Protein AF-A0A268R3I9-F1 (afdb_monomer_lite)

Secondary structure (DSSP, 8-state):
--------------TTTHHHHHHHHHHHH-GGG--PPP-EEE--HHHHHHHHHHHHHHTT----HHHHHHHHHHHTT-EEEE-

Radius of gyration: 21.64 Å; chains: 1; bounding box: 56×26×48 Å

InterPro domains:
  IPR004805 Error-prone DNA polymerase/DNA polymerase III subunit alpha DnaE/PolC [PTHR32294] (1-83)
  IPR011708 Bacterial DNA polymerase III, alpha subunit, NTPase domain [PF07733] (2-49)

Sequence (83 aa):
FKGDKVPDIDLNFSGEYQPTAHNYTKVLFGEDNVYRAGTIGTVAEKTAYGYVKGYANDHNLIYRGAEVDRLVQGCTGVKRTTG

pLDDT: mean 96.18, std 4.04, range [67.62, 98.38]

Organism: Shouchella clausii (NCBI:txid79880)

Structure (mmCIF, N/CA/C/O backbone):
data_AF-A0A268R3I9-F1
#
_entry.id   AF-A0A268R3I9-F1
#
loop_
_atom_site.group_PDB
_atom_site.id
_atom_site.type_symbol
_atom_site.label_atom_id
_atom_site.label_alt_id
_atom_site.label_comp_id
_atom_site.label_asym_id
_atom_site.label_entity_id
_atom_site.label_seq_id
_atom_site.pdbx_PDB_ins_code
_atom_site.Cartn_x
_atom_site.Cartn_y
_atom_site.Cartn_z
_atom_site.occupancy
_atom_site.B_iso_or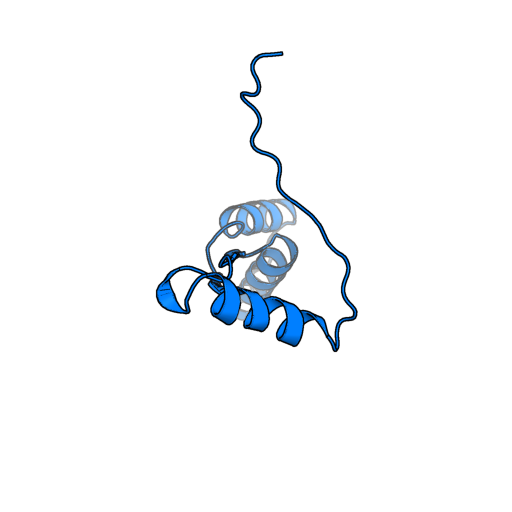_equiv
_atom_site.auth_seq_id
_atom_site.auth_comp_id
_atom_site.auth_asym_id
_atom_site.auth_atom_id
_atom_site.pdbx_PDB_model_num
ATOM 1 N N . PHE A 1 1 ? -34.685 15.811 -2.571 1.00 67.62 1 PHE A N 1
ATOM 2 C CA . PHE A 1 1 ? -33.683 15.150 -1.713 1.00 67.62 1 PHE A CA 1
ATOM 3 C C . PHE A 1 1 ? -34.323 13.903 -1.123 1.00 67.62 1 PHE A C 1
ATOM 5 O O . PHE A 1 1 ? -35.221 14.048 -0.310 1.00 67.62 1 PHE A O 1
ATOM 12 N N . LYS A 1 2 ? -33.972 12.706 -1.610 1.00 84.50 2 LYS A N 1
ATOM 13 C CA . LYS A 1 2 ? -34.605 11.437 -1.195 1.00 84.50 2 LYS A CA 1
ATOM 14 C C . LYS A 1 2 ? -33.831 10.682 -0.106 1.00 84.50 2 LYS A C 1
ATOM 16 O O . LYS A 1 2 ? -34.298 9.657 0.361 1.00 84.50 2 LYS A O 1
ATOM 21 N N . GLY A 1 3 ? -32.679 11.205 0.320 1.00 81.81 3 GLY A N 1
ATOM 22 C CA . GLY A 1 3 ? -31.840 10.533 1.315 1.00 81.81 3 GLY A CA 1
ATOM 23 C C . GLY A 1 3 ? -31.063 9.334 0.765 1.00 81.81 3 GLY A C 1
ATOM 24 O O . GLY A 1 3 ? -30.550 8.554 1.548 1.00 81.81 3 GLY A O 1
ATOM 25 N N . ASP A 1 4 ? -30.923 9.206 -0.559 1.00 93.00 4 ASP A N 1
ATOM 26 C CA . ASP A 1 4 ? -30.253 8.061 -1.205 1.00 93.00 4 ASP A CA 1
ATOM 27 C C . ASP A 1 4 ? -28.730 7.992 -0.946 1.00 93.00 4 ASP A C 1
ATOM 29 O O . ASP A 1 4 ? -28.067 7.039 -1.349 1.00 93.00 4 ASP A O 1
ATOM 33 N N . LYS A 1 5 ? -28.147 9.010 -0.299 1.00 91.69 5 LYS A N 1
ATOM 34 C CA . LYS A 1 5 ? -26.733 9.025 0.091 1.00 91.69 5 LYS A CA 1
ATOM 35 C C . LYS A 1 5 ? -26.592 8.421 1.486 1.00 91.69 5 LYS A C 1
ATOM 37 O O . LYS A 1 5 ? -27.231 8.906 2.414 1.00 91.69 5 LYS A O 1
ATOM 42 N N . VAL A 1 6 ? -25.685 7.462 1.639 1.00 92.62 6 VAL A N 1
ATOM 43 C CA . VAL A 1 6 ? -25.255 6.927 2.939 1.00 92.62 6 VAL A CA 1
ATOM 44 C C . VAL A 1 6 ? -23.943 7.622 3.334 1.00 92.62 6 VAL A C 1
ATOM 46 O O . VAL A 1 6 ? -22.935 7.393 2.667 1.00 92.62 6 VAL A O 1
ATOM 49 N N . PRO A 1 7 ? -23.943 8.552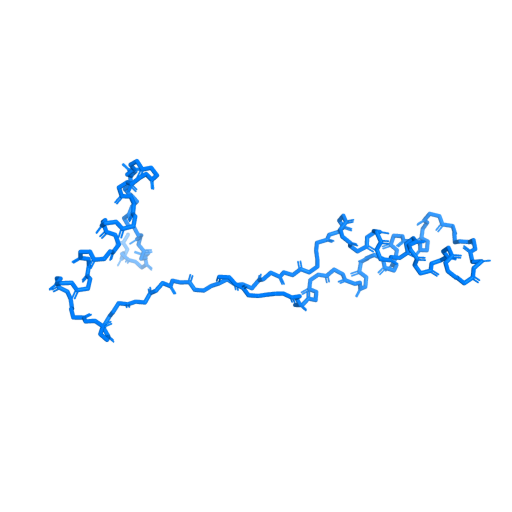 4.306 1.00 92.50 7 PRO A N 1
ATOM 50 C CA . PRO A 1 7 ? -22.725 9.180 4.812 1.00 92.50 7 PRO A CA 1
ATOM 51 C C . PRO A 1 7 ? -22.135 8.403 5.997 1.00 92.50 7 PRO A C 1
ATOM 53 O O . PRO A 1 7 ? -22.875 7.808 6.779 1.00 92.50 7 PRO A O 1
ATOM 56 N N . ASP A 1 8 ? -20.821 8.508 6.169 1.00 93.44 8 ASP A N 1
ATOM 57 C CA . ASP A 1 8 ? -20.102 8.005 7.342 1.00 93.44 8 ASP A CA 1
ATOM 58 C C . ASP A 1 8 ? -19.827 9.137 8.354 1.00 93.44 8 ASP A C 1
ATOM 60 O O . ASP A 1 8 ? -19.990 10.322 8.043 1.00 93.44 8 ASP A O 1
ATOM 64 N N . ILE A 1 9 ? -19.439 8.775 9.585 1.00 94.69 9 ILE A N 1
ATOM 65 C CA . ILE A 1 9 ? -19.082 9.716 10.660 1.00 94.69 9 ILE A CA 1
ATOM 66 C C . ILE A 1 9 ? -17.571 9.661 10.893 1.00 94.69 9 ILE A C 1
ATOM 68 O O . ILE A 1 9 ? -17.048 8.638 11.331 1.00 94.69 9 ILE A O 1
ATOM 72 N N . ASP A 1 10 ? -16.895 10.789 10.682 1.00 96.19 10 ASP A N 1
ATOM 73 C CA . ASP A 1 10 ? -15.455 10.929 10.898 1.00 96.19 10 ASP A CA 1
ATOM 74 C C . ASP A 1 10 ? -15.150 11.600 12.246 1.00 96.19 10 ASP A C 1
ATOM 76 O O . ASP A 1 10 ? -15.650 12.685 12.551 1.00 96.19 10 ASP A O 1
ATOM 80 N N . LEU A 1 11 ? -14.290 10.970 13.052 1.00 96.12 11 LEU A N 1
ATOM 81 C CA . LEU A 1 11 ? -13.809 11.495 14.333 1.00 96.12 11 LEU A CA 1
ATOM 82 C C . LEU A 1 11 ? -12.279 11.460 14.378 1.00 96.12 11 LEU A C 1
ATOM 84 O O . LEU A 1 11 ? -11.660 10.460 14.017 1.00 96.12 11 LEU A O 1
ATOM 88 N N . ASN A 1 12 ? -11.667 12.531 14.885 1.00 97.00 12 ASN A N 1
ATOM 89 C CA . ASN A 1 12 ? -10.217 12.627 15.041 1.00 97.00 12 ASN A CA 1
ATOM 90 C C . ASN A 1 12 ? -9.810 12.299 16.482 1.00 97.00 12 ASN A C 1
ATOM 92 O O . ASN A 1 12 ? -10.008 13.107 17.389 1.00 97.00 12 ASN A O 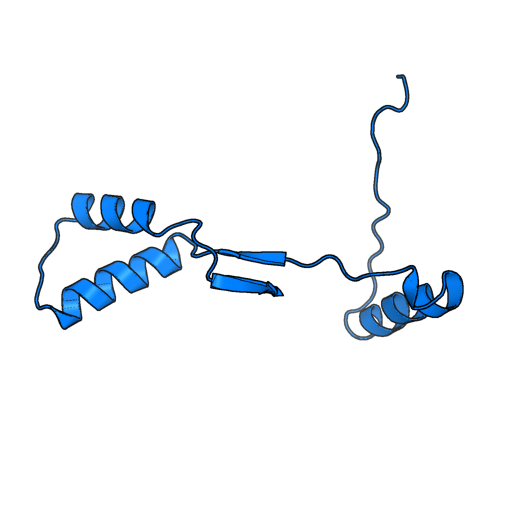1
ATOM 96 N N . PHE A 1 13 ? -9.209 11.128 16.684 1.00 96.62 13 PHE A N 1
ATOM 97 C CA . PHE A 1 13 ? -8.571 10.741 17.944 1.00 96.62 13 PHE A CA 1
ATOM 98 C C . PHE A 1 13 ? -7.054 10.941 17.860 1.00 96.62 13 PHE A C 1
ATOM 100 O O . PHE A 1 13 ? -6.483 10.940 16.769 1.00 96.62 13 PHE A O 1
ATOM 107 N N . SER A 1 14 ? -6.377 11.080 19.006 1.00 97.56 14 SER A N 1
ATOM 108 C CA . SER A 1 14 ? -4.911 11.006 19.021 1.00 97.56 14 SER A CA 1
ATOM 109 C C . SER A 1 14 ? -4.449 9.613 18.578 1.00 97.56 14 SER A C 1
ATOM 111 O O . SER A 1 14 ? -5.142 8.622 18.815 1.00 97.56 14 SER A O 1
ATOM 113 N N . GLY A 1 15 ? -3.264 9.517 17.966 1.00 96.69 15 GLY A N 1
ATOM 114 C CA . GLY A 1 15 ? -2.725 8.229 17.507 1.00 96.69 15 GLY A CA 1
ATOM 115 C C . GLY A 1 15 ? -2.566 7.206 18.638 1.00 96.69 15 GLY A C 1
ATOM 116 O O . GLY A 1 15 ? -2.813 6.022 18.435 1.00 96.69 15 GLY A O 1
ATOM 117 N N . GLU A 1 16 ? -2.238 7.670 19.848 1.00 97.38 16 GLU A N 1
ATOM 118 C CA . GLU A 1 16 ? -2.155 6.828 21.050 1.00 97.38 16 GLU A CA 1
ATOM 119 C C . GLU A 1 16 ? -3.526 6.302 21.500 1.00 97.38 16 GLU A C 1
ATOM 121 O O . GLU A 1 16 ? -3.629 5.183 21.996 1.00 97.38 16 GLU A O 1
ATOM 126 N N . TYR A 1 17 ? -4.593 7.087 21.314 1.00 97.56 17 TYR A N 1
ATOM 127 C CA . TYR A 1 17 ? -5.937 6.738 21.777 1.00 97.56 17 TYR A CA 1
ATOM 128 C C . TYR A 1 17 ? -6.781 6.010 20.723 1.00 97.56 17 TYR A C 1
ATOM 130 O O . TYR A 1 17 ? -7.727 5.302 21.067 1.00 97.56 17 TYR A O 1
ATOM 138 N N . GLN A 1 18 ? -6.449 6.145 19.438 1.00 97.19 18 GLN A N 1
ATOM 139 C CA . GLN A 1 18 ? -7.197 5.545 18.333 1.00 97.19 18 GLN A CA 1
ATOM 140 C C . GLN A 1 18 ? -7.429 4.023 18.494 1.00 97.19 18 GLN A C 1
ATOM 142 O O . GLN A 1 18 ? -8.563 3.584 18.286 1.00 97.19 18 GLN A O 1
ATOM 147 N N . PRO A 1 19 ? -6.449 3.199 18.930 1.00 96.56 19 PRO A N 1
ATOM 148 C CA . PRO A 1 19 ? -6.687 1.777 19.188 1.00 96.56 19 PRO A CA 1
ATOM 149 C C . PRO A 1 19 ? -7.699 1.529 20.316 1.00 96.56 19 PRO A C 1
ATOM 151 O O . PRO A 1 19 ? -8.519 0.617 20.219 1.00 96.56 19 PRO A O 1
ATOM 154 N N . THR A 1 20 ? -7.678 2.357 21.365 1.00 97.31 20 THR A N 1
ATOM 155 C CA . THR A 1 20 ? -8.630 2.288 22.484 1.00 97.31 20 THR A CA 1
ATOM 156 C C . THR A 1 20 ? -10.047 2.593 22.008 1.00 97.31 20 THR A C 1
ATOM 158 O O . THR A 1 20 ? -10.966 1.829 22.304 1.00 97.31 20 THR A O 1
ATOM 161 N N . ALA A 1 21 ? -10.219 3.655 21.214 1.00 97.31 21 ALA A N 1
ATOM 162 C CA . ALA A 1 21 ? -11.509 4.013 20.629 1.00 97.31 21 ALA A CA 1
ATOM 163 C C . ALA A 1 21 ? -12.056 2.895 19.721 1.00 97.31 21 ALA A C 1
ATOM 165 O O . ALA A 1 21 ? -13.224 2.529 19.841 1.00 97.31 21 ALA A O 1
ATOM 166 N N . HIS A 1 22 ? -11.211 2.293 18.873 1.00 96.62 22 HIS A N 1
ATOM 167 C CA . HIS A 1 22 ? -11.606 1.150 18.043 1.00 96.62 22 HIS A CA 1
ATOM 168 C C . HIS A 1 22 ? -12.022 -0.067 18.876 1.00 96.62 22 HIS A C 1
ATOM 170 O O . HIS A 1 22 ? -13.022 -0.700 18.564 1.00 96.62 22 HIS A O 1
ATOM 176 N N . ASN A 1 23 ? -11.295 -0.402 19.944 1.00 96.25 23 ASN A N 1
ATOM 177 C CA . ASN A 1 23 ? -11.653 -1.544 20.790 1.00 96.25 23 ASN A CA 1
ATOM 178 C C . ASN A 1 23 ? -12.959 -1.316 21.554 1.00 96.25 23 ASN A C 1
ATOM 180 O O . ASN A 1 23 ? -13.699 -2.265 21.805 1.00 96.25 23 ASN A O 1
ATOM 184 N N . TYR A 1 24 ? -13.271 -0.067 21.899 1.00 97.62 24 TYR A N 1
ATOM 185 C CA . TYR A 1 24 ? -14.509 0.239 22.602 1.00 97.62 24 TYR A CA 1
ATOM 186 C C . TYR A 1 24 ? -15.757 -0.042 21.750 1.00 97.62 24 TYR A C 1
ATOM 188 O O . TYR A 1 24 ? -16.791 -0.420 22.298 1.00 97.62 24 TYR A O 1
ATOM 196 N N . THR A 1 25 ? -15.671 0.015 20.414 1.00 97.44 25 THR A N 1
ATOM 197 C CA . THR A 1 25 ? -16.806 -0.365 19.552 1.00 97.44 25 THR A CA 1
ATOM 198 C C . THR A 1 25 ? -17.175 -1.844 19.698 1.00 97.44 25 THR A C 1
ATOM 200 O O . THR A 1 25 ? -18.359 -2.170 19.654 1.00 97.44 25 THR A O 1
ATOM 203 N N . LYS A 1 26 ? -16.207 -2.729 19.980 1.00 97.19 26 LYS A N 1
ATOM 204 C CA . LYS A 1 26 ? -16.472 -4.146 20.289 1.00 97.19 26 LYS A CA 1
ATOM 205 C C . LYS A 1 26 ? -17.285 -4.316 21.569 1.00 97.19 26 LYS A C 1
ATOM 207 O O . LYS A 1 26 ? -18.126 -5.202 21.640 1.00 97.19 26 LYS A O 1
ATOM 212 N N . VAL A 1 27 ? -17.057 -3.462 22.569 1.00 97.38 27 VAL A N 1
ATOM 213 C CA . VAL A 1 27 ? -17.844 -3.462 23.814 1.00 97.38 27 VAL A CA 1
ATOM 214 C C . VAL A 1 27 ? -19.276 -3.000 23.542 1.00 97.38 27 VAL A C 1
ATOM 216 O O . VAL A 1 27 ? -20.214 -3.568 24.089 1.00 97.38 27 VAL A O 1
ATOM 219 N N . LEU A 1 28 ? -19.448 -1.990 22.682 1.00 97.62 28 LEU A N 1
ATOM 220 C CA . LEU A 1 28 ? -20.759 -1.422 22.358 1.00 97.62 28 LEU A CA 1
ATOM 221 C C . LEU A 1 28 ? -21.619 -2.339 21.477 1.00 97.62 28 LEU A C 1
ATOM 223 O O . LEU A 1 28 ? -22.829 -2.408 21.676 1.00 97.62 28 LEU A O 1
ATOM 227 N N . PHE A 1 29 ? -21.009 -3.021 20.506 1.00 96.81 29 PHE A N 1
ATOM 228 C CA . PHE A 1 29 ? -21.734 -3.752 19.461 1.00 96.81 29 PHE A CA 1
ATOM 229 C C . PHE A 1 29 ? -21.529 -5.274 19.499 1.00 96.81 29 PHE A C 1
ATOM 231 O O . PHE A 1 29 ? -22.234 -6.000 18.800 1.00 96.81 29 PHE A O 1
ATOM 238 N N . GLY A 1 30 ? -20.618 -5.779 20.331 1.00 96.75 30 GLY A N 1
ATOM 239 C CA . GLY A 1 30 ? -20.213 -7.184 20.359 1.00 96.75 30 GLY A CA 1
ATOM 240 C C . GLY A 1 30 ? -19.038 -7.462 19.420 1.00 96.75 30 GLY A C 1
ATOM 241 O O . GLY A 1 30 ? -18.908 -6.854 18.357 1.00 96.75 30 GLY A O 1
ATOM 242 N N . GLU A 1 31 ? -18.166 -8.387 19.821 1.00 95.62 31 GLU A N 1
ATOM 243 C CA . GLU A 1 31 ? -16.895 -8.639 19.132 1.00 95.62 31 GLU A CA 1
ATOM 244 C C . GLU A 1 31 ? -17.065 -9.155 17.694 1.00 95.62 31 GLU A C 1
ATOM 246 O O . GLU A 1 31 ? -16.300 -8.761 16.818 1.00 95.62 31 GLU A O 1
ATOM 251 N N . ASP A 1 32 ? -18.110 -9.941 17.432 1.00 96.69 32 ASP A N 1
ATOM 252 C CA . ASP A 1 32 ? -18.392 -10.519 16.110 1.00 96.69 32 ASP A CA 1
ATOM 253 C C . ASP A 1 32 ? -19.211 -9.597 15.187 1.00 96.69 32 ASP A C 1
ATOM 255 O O . ASP A 1 32 ? -19.571 -9.986 14.081 1.00 96.69 32 ASP A O 1
ATOM 259 N N . ASN A 1 33 ? -19.531 -8.375 15.621 1.00 96.00 33 ASN A N 1
ATOM 260 C CA . ASN A 1 33 ? -20.371 -7.446 14.852 1.00 96.00 33 ASN A CA 1
ATOM 261 C C . ASN A 1 33 ? -19.604 -6.223 14.339 1.00 96.00 33 ASN A C 1
ATOM 263 O O . ASN A 1 33 ? -20.177 -5.386 13.640 1.00 96.00 33 ASN A O 1
ATOM 267 N N . VAL A 1 34 ? -18.319 -6.095 14.680 1.00 96.44 34 VAL A N 1
ATOM 268 C CA . VAL A 1 34 ? -17.470 -4.986 14.238 1.00 96.44 34 VAL A CA 1
ATOM 269 C C . VAL A 1 34 ? -16.175 -5.508 13.636 1.00 96.44 34 VAL A C 1
ATOM 271 O O . VAL A 1 34 ? -15.444 -6.292 14.236 1.00 96.44 34 VAL A O 1
ATOM 274 N N . TYR A 1 35 ? -15.862 -5.023 12.439 1.00 95.38 35 TYR A N 1
ATOM 275 C CA . TYR A 1 35 ? -14.678 -5.433 11.696 1.00 95.38 35 TYR A CA 1
ATOM 276 C C . TYR A 1 35 ? -13.911 -4.211 11.219 1.00 95.38 35 TYR A C 1
ATOM 278 O O . TYR A 1 35 ? -14.490 -3.206 10.805 1.00 95.38 35 TYR A O 1
ATOM 286 N N . ARG A 1 36 ? -12.581 -4.308 11.243 1.00 95.12 36 ARG A N 1
ATOM 287 C CA . ARG A 1 36 ? -11.731 -3.317 10.589 1.00 95.12 36 ARG A CA 1
ATOM 288 C C . ARG A 1 36 ? -11.848 -3.503 9.080 1.00 95.12 36 ARG A C 1
ATOM 290 O O . ARG A 1 36 ? -11.649 -4.610 8.584 1.00 95.12 36 ARG A O 1
ATOM 297 N N . ALA A 1 37 ? -12.134 -2.422 8.361 1.00 95.44 37 ALA A N 1
ATOM 298 C CA . ALA A 1 37 ? -12.108 -2.441 6.906 1.00 95.44 37 ALA A CA 1
ATOM 299 C C . ALA A 1 37 ? -10.703 -2.827 6.417 1.00 95.44 37 ALA A C 1
ATOM 301 O O . ALA A 1 37 ? -9.716 -2.188 6.785 1.00 95.44 37 ALA A O 1
ATOM 302 N N . GLY A 1 38 ? -10.628 -3.892 5.620 1.00 96.06 38 GLY A N 1
ATOM 303 C CA . GLY A 1 38 ? -9.385 -4.340 5.004 1.00 96.06 38 GLY A CA 1
ATOM 304 C C . GLY A 1 38 ? -9.045 -3.533 3.754 1.00 96.06 38 GLY A C 1
ATOM 305 O O . GLY A 1 38 ? -9.914 -2.958 3.099 1.00 96.06 38 GLY A O 1
ATOM 306 N N . THR A 1 39 ? -7.769 -3.540 3.394 1.00 96.81 39 THR A N 1
ATOM 307 C CA . THR A 1 39 ? -7.237 -2.882 2.201 1.00 96.81 39 THR A CA 1
ATOM 308 C C . THR A 1 39 ? -6.493 -3.871 1.310 1.00 96.81 39 THR A C 1
ATOM 310 O O . THR A 1 39 ? -5.960 -4.890 1.759 1.00 96.81 39 THR A O 1
ATOM 313 N N . ILE A 1 40 ? -6.446 -3.567 0.013 1.00 97.56 40 ILE A N 1
ATOM 314 C CA . ILE A 1 40 ? -5.645 -4.301 -0.966 1.00 97.56 40 ILE A CA 1
ATOM 315 C C . ILE A 1 40 ? -4.532 -3.371 -1.435 1.00 97.56 40 ILE A C 1
ATOM 317 O O . ILE A 1 40 ? -4.788 -2.357 -2.079 1.00 97.56 40 ILE A O 1
ATOM 321 N N . GLY A 1 41 ? -3.290 -3.731 -1.122 1.00 97.44 41 GLY A N 1
ATOM 322 C CA . GLY A 1 41 ? -2.111 -3.047 -1.633 1.00 97.44 41 GLY A CA 1
ATOM 323 C C . GLY A 1 41 ? -1.791 -3.548 -3.035 1.00 97.44 41 GLY A C 1
ATOM 324 O O . GLY A 1 41 ? -1.492 -4.730 -3.223 1.00 97.44 41 GLY A O 1
ATOM 325 N N . THR A 1 42 ? -1.839 -2.662 -4.023 1.00 98.19 42 THR A N 1
ATOM 326 C CA . THR A 1 42 ? -1.474 -2.967 -5.410 1.00 98.19 42 THR A CA 1
ATOM 327 C C . THR A 1 42 ? -0.057 -2.496 -5.729 1.00 98.19 42 THR A C 1
ATOM 329 O O . THR A 1 42 ? 0.518 -1.651 -5.041 1.00 98.19 42 THR A O 1
ATOM 332 N N . VAL A 1 43 ? 0.522 -3.022 -6.806 1.00 97.88 43 VAL A N 1
ATOM 333 C CA . VAL A 1 43 ? 1.736 -2.459 -7.396 1.00 97.88 43 VA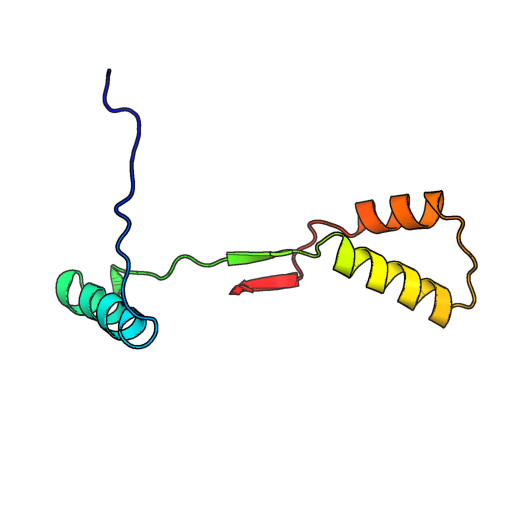L A CA 1
ATOM 334 C C . VAL A 1 43 ? 1.393 -1.080 -7.959 1.00 97.88 43 VAL A C 1
ATOM 336 O O . VAL A 1 43 ? 0.617 -0.964 -8.904 1.00 97.88 43 VAL A O 1
ATOM 339 N N . ALA A 1 44 ? 1.947 -0.034 -7.353 1.00 97.06 44 ALA A N 1
ATOM 340 C CA . ALA A 1 44 ? 1.854 1.331 -7.859 1.00 97.06 44 ALA A CA 1
ATOM 341 C C . ALA A 1 44 ? 2.942 1.598 -8.908 1.00 97.06 44 ALA A C 1
ATOM 343 O O . ALA A 1 44 ? 3.978 0.930 -8.921 1.00 97.06 44 ALA A O 1
ATOM 344 N N . GLU A 1 45 ? 2.749 2.629 -9.726 1.00 96.88 45 GLU A N 1
ATOM 345 C CA . GLU A 1 45 ? 3.628 2.986 -10.846 1.00 96.88 45 GLU A CA 1
ATOM 346 C C . GLU A 1 45 ? 5.113 3.082 -10.450 1.00 96.88 45 GLU A C 1
ATOM 348 O O . GLU A 1 45 ? 5.971 2.458 -11.070 1.00 96.88 45 GLU A O 1
ATOM 353 N N . LYS A 1 46 ? 5.428 3.765 -9.339 1.00 97.06 46 LYS A N 1
ATOM 354 C CA . LYS A 1 46 ? 6.811 3.880 -8.834 1.00 97.06 46 LYS A CA 1
ATOM 355 C C . LYS A 1 46 ? 7.433 2.521 -8.496 1.00 97.06 46 LYS A C 1
ATOM 357 O O . LYS A 1 46 ? 8.624 2.309 -8.710 1.00 97.06 46 LYS A O 1
ATOM 362 N N . THR A 1 47 ? 6.638 1.601 -7.950 1.00 97.81 47 THR A N 1
ATOM 363 C CA . THR A 1 47 ? 7.090 0.234 -7.658 1.00 97.81 47 THR A CA 1
ATOM 364 C C . THR A 1 47 ? 7.268 -0.567 -8.947 1.00 97.81 47 THR A C 1
ATOM 366 O O . THR A 1 47 ? 8.297 -1.218 -9.108 1.00 97.81 47 THR A O 1
ATOM 369 N N . ALA A 1 48 ? 6.318 -0.473 -9.882 1.00 98.12 48 ALA A N 1
ATOM 370 C CA . ALA A 1 48 ? 6.411 -1.114 -11.190 1.00 98.12 48 ALA A CA 1
ATOM 371 C C . ALA A 1 48 ? 7.655 -0.651 -11.969 1.00 98.12 48 ALA A C 1
ATOM 373 O O . ALA A 1 48 ? 8.360 -1.483 -12.533 1.00 98.12 48 ALA A O 1
ATOM 374 N N . TYR A 1 49 ? 7.998 0.641 -11.923 1.00 97.88 49 TYR A N 1
ATOM 375 C CA . TYR A 1 49 ? 9.226 1.165 -12.531 1.00 97.88 49 TYR A CA 1
ATOM 376 C C . TYR A 1 49 ? 10.484 0.510 -11.952 1.00 97.88 49 TYR A C 1
ATOM 378 O O . TYR A 1 49 ? 11.374 0.094 -12.696 1.00 97.88 49 TYR A O 1
ATOM 386 N N . GLY A 1 50 ? 10.530 0.359 -10.624 1.00 97.94 50 GLY A N 1
ATOM 387 C CA . GLY A 1 50 ? 11.597 -0.368 -9.941 1.00 97.94 50 GLY A CA 1
ATOM 388 C C . GLY A 1 50 ? 11.715 -1.820 -10.412 1.00 97.94 50 GLY A C 1
ATOM 389 O O . GLY A 1 50 ? 12.822 -2.275 -10.687 1.00 97.94 50 GLY A O 1
ATOM 390 N N . TYR A 1 51 ? 10.591 -2.527 -10.575 1.00 98.00 51 TYR A N 1
ATOM 391 C CA . TYR A 1 51 ? 10.578 -3.904 -11.084 1.00 98.00 51 TYR A CA 1
ATOM 392 C C . TYR A 1 51 ? 11.091 -4.005 -12.519 1.00 98.00 51 TYR A C 1
ATOM 394 O O . TYR A 1 51 ? 11.965 -4.824 -12.797 1.00 98.00 51 TYR A O 1
ATOM 402 N N . VAL A 1 52 ? 10.599 -3.152 -13.421 1.00 98.19 52 VAL A N 1
ATOM 403 C CA . VAL A 1 52 ? 10.993 -3.170 -14.837 1.00 98.19 52 VAL A CA 1
ATOM 404 C C . VAL A 1 52 ? 12.482 -2.862 -15.000 1.00 98.19 52 VAL A C 1
ATOM 406 O O . VAL A 1 52 ? 13.174 -3.547 -15.754 1.00 98.19 52 VAL A O 1
ATOM 409 N N . LYS A 1 53 ? 13.007 -1.862 -14.279 1.00 97.56 53 LYS A N 1
ATOM 410 C CA . LYS A 1 53 ? 14.437 -1.519 -14.329 1.00 97.56 53 LYS A CA 1
ATOM 411 C C . LYS A 1 53 ? 15.324 -2.560 -13.656 1.00 97.56 53 LYS A C 1
ATOM 413 O O . LYS A 1 53 ? 16.389 -2.844 -14.195 1.00 97.56 53 LYS A O 1
ATOM 418 N N . GLY A 1 54 ? 14.885 -3.132 -12.534 1.00 98.25 54 GLY A N 1
ATOM 419 C CA . GLY A 1 54 ? 15.581 -4.242 -11.883 1.00 98.25 54 GLY A CA 1
ATOM 420 C C . GLY A 1 54 ? 15.724 -5.429 -12.832 1.00 98.25 54 GLY A C 1
ATOM 421 O O . GLY A 1 54 ? 16.838 -5.844 -13.127 1.00 98.25 54 GLY A O 1
ATOM 422 N N . TYR A 1 55 ? 14.612 -5.865 -13.432 1.00 98.31 55 TYR A N 1
ATOM 423 C CA . TYR A 1 55 ? 14.612 -6.953 -14.411 1.00 98.31 55 TYR A CA 1
ATOM 424 C C . TYR A 1 55 ? 15.531 -6.672 -15.607 1.00 98.31 55 TYR A C 1
ATOM 426 O O . TYR A 1 55 ? 16.289 -7.546 -16.024 1.00 98.31 55 TYR A O 1
ATOM 434 N N . ALA A 1 56 ? 15.479 -5.455 -16.161 1.00 97.94 56 ALA A N 1
ATOM 435 C CA . ALA A 1 56 ? 16.327 -5.070 -17.284 1.00 97.94 56 ALA A CA 1
ATOM 436 C C . ALA A 1 56 ? 17.823 -5.144 -16.931 1.00 97.94 56 ALA A C 1
ATOM 438 O O . ALA A 1 56 ? 18.609 -5.630 -17.738 1.00 97.94 56 ALA A O 1
ATOM 439 N N . ASN A 1 57 ? 18.202 -4.714 -15.723 1.00 97.88 57 ASN A N 1
ATOM 440 C CA . ASN A 1 57 ? 19.580 -4.787 -15.241 1.00 97.88 57 ASN A CA 1
ATOM 441 C C . ASN A 1 57 ? 20.054 -6.241 -15.095 1.00 97.88 57 ASN A C 1
ATOM 443 O O . ASN A 1 57 ? 21.080 -6.609 -15.659 1.00 97.88 57 ASN A O 1
ATOM 447 N N . ASP A 1 58 ? 19.258 -7.084 -14.431 1.00 98.38 58 ASP A N 1
ATOM 448 C CA . ASP A 1 58 ? 19.592 -8.496 -14.188 1.00 98.38 58 ASP A CA 1
ATOM 449 C C . ASP A 1 58 ? 19.792 -9.291 -15.491 1.00 98.38 58 ASP A C 1
ATOM 451 O O . ASP A 1 58 ? 20.547 -10.261 -15.533 1.00 98.38 58 ASP A O 1
ATOM 455 N N . HIS A 1 59 ? 19.141 -8.856 -16.575 1.00 97.94 59 HIS A N 1
ATOM 456 C CA . HIS A 1 59 ? 19.195 -9.500 -17.888 1.00 97.94 59 HIS A CA 1
ATOM 457 C C . HIS A 1 59 ? 20.071 -8.753 -18.909 1.00 97.94 59 HIS A C 1
ATOM 459 O O . HIS A 1 59 ? 20.082 -9.130 -20.080 1.00 97.94 59 HIS A O 1
ATOM 465 N N . ASN A 1 60 ? 20.809 -7.710 -18.502 1.00 97.56 60 ASN A N 1
ATOM 466 C CA . ASN A 1 60 ? 21.611 -6.854 -19.391 1.00 97.56 60 ASN A CA 1
ATOM 467 C C . ASN A 1 60 ? 20.818 -6.289 -20.592 1.00 97.56 60 ASN A C 1
ATOM 469 O O . ASN A 1 60 ? 21.332 -6.168 -21.706 1.00 97.56 60 ASN A O 1
ATOM 473 N N . LEU A 1 61 ? 19.546 -5.948 -20.375 1.00 97.44 61 LEU A N 1
ATOM 474 C CA . LEU A 1 61 ? 18.647 -5.404 -21.390 1.00 97.44 61 LEU A CA 1
ATOM 475 C C . LEU A 1 61 ? 18.623 -3.876 -21.327 1.00 97.44 61 LEU A C 1
ATOM 477 O O . LEU A 1 61 ? 18.464 -3.273 -20.265 1.00 97.44 61 LEU A O 1
ATOM 481 N N . ILE A 1 62 ? 18.708 -3.234 -22.492 1.00 96.31 62 ILE A N 1
ATOM 482 C CA . ILE A 1 62 ? 18.602 -1.778 -22.620 1.00 96.31 62 ILE A CA 1
ATOM 483 C C . ILE A 1 62 ? 17.279 -1.444 -23.307 1.00 96.31 62 ILE A C 1
ATOM 485 O O . ILE A 1 62 ? 17.162 -1.471 -24.532 1.00 96.31 62 ILE A O 1
ATOM 489 N N . TYR A 1 63 ? 16.271 -1.109 -22.504 1.00 96.00 63 TYR A N 1
ATOM 490 C CA . TYR A 1 63 ? 14.980 -0.646 -23.004 1.00 96.00 63 TYR A CA 1
ATOM 491 C C . TYR A 1 63 ? 14.968 0.864 -23.248 1.00 96.00 63 TYR A C 1
ATOM 493 O O . TYR A 1 63 ? 15.503 1.650 -22.461 1.00 96.00 63 TYR A O 1
ATOM 501 N N . ARG A 1 64 ? 14.278 1.276 -24.316 1.00 97.56 64 ARG A N 1
ATOM 502 C CA . ARG A 1 64 ? 13.919 2.683 -24.545 1.00 97.56 64 ARG A CA 1
ATOM 503 C C . ARG A 1 64 ? 12.896 3.130 -23.498 1.00 97.56 64 ARG A C 1
ATOM 505 O O . ARG A 1 64 ? 12.129 2.304 -23.014 1.00 97.56 64 ARG A O 1
ATOM 512 N N . GLY A 1 65 ? 12.837 4.433 -23.212 1.00 97.12 65 GLY A N 1
ATOM 513 C CA . GLY A 1 65 ? 11.879 4.999 -22.248 1.00 97.12 65 GLY A CA 1
ATOM 514 C C . GLY A 1 65 ? 10.439 4.546 -22.503 1.00 97.12 65 GLY A C 1
ATOM 515 O O . GLY A 1 65 ? 9.825 3.968 -21.619 1.00 97.12 65 GLY A O 1
ATOM 516 N N . ALA A 1 66 ? 9.974 4.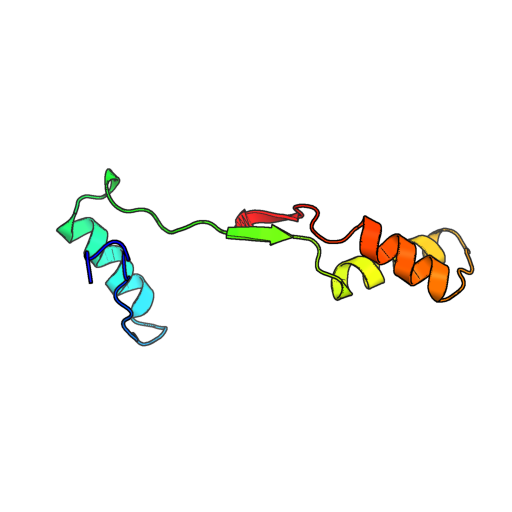643 -23.752 1.00 97.81 66 ALA A N 1
ATOM 517 C CA . ALA A 1 66 ? 8.625 4.216 -24.131 1.00 97.81 66 ALA A CA 1
ATOM 518 C C . ALA A 1 66 ? 8.323 2.732 -23.836 1.00 97.81 66 ALA A C 1
ATOM 520 O O . ALA A 1 66 ? 7.194 2.390 -23.495 1.00 97.81 66 ALA A O 1
ATOM 521 N N . GLU A 1 67 ? 9.318 1.844 -23.951 1.00 97.88 67 GLU A N 1
ATOM 522 C CA . GLU A 1 67 ? 9.131 0.423 -23.633 1.00 97.88 67 GLU A CA 1
ATOM 523 C C . GLU A 1 67 ? 9.097 0.191 -22.121 1.00 97.88 67 GLU A C 1
ATOM 525 O O . GLU A 1 67 ? 8.303 -0.612 -21.638 1.00 97.88 67 GLU A O 1
ATOM 530 N N . VAL A 1 68 ? 9.904 0.937 -21.360 1.00 97.88 68 VAL A N 1
ATOM 531 C CA . VAL A 1 68 ? 9.819 0.929 -19.896 1.00 97.88 68 VAL A CA 1
ATOM 532 C C . VAL A 1 68 ? 8.422 1.359 -19.457 1.00 97.88 68 VAL A C 1
ATOM 534 O O . VAL A 1 68 ? 7.802 0.649 -18.673 1.00 97.88 68 VAL A O 1
ATOM 537 N N . ASP A 1 69 ? 7.900 2.456 -20.004 1.00 98.00 69 ASP A N 1
ATOM 538 C CA . ASP A 1 69 ? 6.585 2.986 -19.633 1.00 98.00 69 ASP A CA 1
ATOM 539 C C . ASP A 1 69 ? 5.461 1.986 -19.956 1.00 98.00 69 ASP A C 1
ATOM 541 O O . ASP A 1 69 ? 4.592 1.729 -19.119 1.00 98.00 69 ASP A O 1
ATOM 545 N N . ARG A 1 70 ? 5.523 1.331 -21.127 1.00 98.31 70 ARG A N 1
ATOM 546 C CA . ARG A 1 70 ? 4.582 0.266 -21.513 1.00 98.31 70 ARG A CA 1
ATOM 547 C C . ARG A 1 70 ? 4.605 -0.909 -20.531 1.00 98.31 70 ARG A C 1
ATOM 549 O O . ARG A 1 70 ? 3.549 -1.398 -20.129 1.00 98.31 70 ARG A O 1
ATOM 556 N N . LEU A 1 71 ? 5.794 -1.374 -20.144 1.00 98.00 71 LEU A N 1
ATOM 557 C CA . LEU A 1 71 ? 5.950 -2.482 -19.196 1.00 98.00 71 LEU A CA 1
ATOM 558 C C . LEU A 1 71 ? 5.465 -2.094 -17.791 1.00 98.00 71 LEU A C 1
ATOM 560 O O . LEU A 1 71 ? 4.785 -2.881 -17.136 1.00 98.00 71 LEU A O 1
ATOM 564 N N . VAL A 1 72 ? 5.747 -0.865 -17.352 1.00 98.19 72 VAL A N 1
ATOM 565 C CA . VAL A 1 72 ? 5.296 -0.327 -16.059 1.00 98.19 72 VAL A CA 1
ATOM 566 C C . VAL A 1 72 ? 3.774 -0.301 -15.967 1.00 98.19 72 VAL A C 1
ATOM 568 O O . VAL A 1 72 ? 3.210 -0.738 -14.958 1.00 98.19 72 VAL A O 1
ATOM 571 N N . GLN A 1 73 ? 3.099 0.146 -17.027 1.00 97.81 73 GLN A N 1
ATOM 572 C CA . GLN A 1 73 ? 1.638 0.118 -17.102 1.00 97.81 73 GLN A CA 1
ATOM 573 C C . GLN A 1 73 ? 1.091 -1.311 -17.002 1.00 97.81 73 GLN A C 1
ATOM 575 O O . GLN A 1 73 ? 0.128 -1.538 -16.275 1.00 97.81 73 GLN A O 1
ATOM 580 N N . GLY A 1 74 ? 1.742 -2.284 -17.649 1.00 97.00 74 GLY A N 1
ATOM 581 C CA . GLY A 1 74 ? 1.351 -3.697 -17.579 1.00 97.00 74 GLY A CA 1
ATOM 582 C C . GLY A 1 74 ? 1.507 -4.339 -16.193 1.00 97.00 74 GLY A C 1
ATOM 583 O O . GLY A 1 74 ? 0.825 -5.315 -15.894 1.00 97.00 74 GLY A O 1
ATOM 584 N N . CYS A 1 75 ? 2.376 -3.799 -15.334 1.00 97.00 75 CYS A N 1
ATOM 585 C CA . CYS A 1 75 ? 2.575 -4.295 -13.969 1.00 97.00 75 CYS A CA 1
ATOM 586 C C . CYS A 1 75 ? 1.709 -3.582 -12.915 1.00 97.00 75 CYS A C 1
ATOM 588 O O . CYS A 1 75 ? 1.573 -4.080 -11.796 1.00 97.00 75 CYS A O 1
ATOM 590 N N . THR A 1 76 ? 1.168 -2.404 -13.228 1.00 97.88 76 THR A N 1
ATOM 591 C CA . THR A 1 76 ? 0.456 -1.562 -12.256 1.00 97.88 76 THR A CA 1
ATOM 592 C C . THR A 1 76 ? -0.932 -2.128 -11.944 1.00 97.88 76 THR A C 1
ATOM 594 O O . THR A 1 76 ? -1.596 -2.703 -12.799 1.00 97.88 76 THR A O 1
ATOM 597 N N . GLY A 1 77 ? -1.382 -1.987 -10.694 1.00 96.12 77 GLY A N 1
ATOM 598 C CA . GLY A 1 77 ? -2.703 -2.448 -10.245 1.00 96.12 77 GLY A CA 1
ATOM 599 C C . GLY A 1 77 ? -2.761 -3.924 -9.842 1.00 96.12 77 GLY A C 1
ATOM 600 O O . GLY A 1 77 ? -3.722 -4.346 -9.202 1.00 96.12 77 GLY A O 1
ATOM 601 N N . VAL A 1 78 ? -1.714 -4.705 -10.121 1.00 97.69 78 VAL A N 1
ATOM 602 C CA . VAL A 1 78 ? -1.613 -6.094 -9.654 1.00 97.69 78 VAL A CA 1
ATOM 603 C C . VAL A 1 78 ? -1.577 -6.121 -8.125 1.00 97.69 78 VAL A C 1
ATOM 605 O O . VAL A 1 78 ? -0.818 -5.378 -7.499 1.00 97.69 78 VAL A O 1
ATOM 608 N N . LYS A 1 79 ? -2.392 -6.978 -7.504 1.00 97.25 79 LYS A N 1
ATOM 609 C CA . LYS A 1 79 ? -2.386 -7.177 -6.048 1.00 97.25 79 LYS A CA 1
ATOM 610 C C . LYS A 1 79 ? -1.004 -7.639 -5.579 1.00 97.25 79 LYS A C 1
ATOM 612 O O . LYS A 1 79 ? -0.453 -8.597 -6.113 1.00 97.25 79 LYS A O 1
ATOM 617 N N . ARG A 1 80 ? -0.492 -7.000 -4.526 1.00 96.69 80 ARG A N 1
ATOM 618 C CA . ARG A 1 80 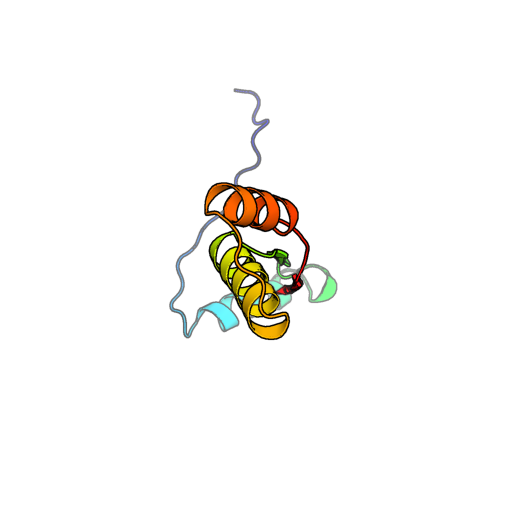? 0.797 -7.320 -3.899 1.00 96.69 80 ARG A CA 1
ATOM 619 C C . ARG A 1 80 ? 0.651 -7.703 -2.429 1.00 96.69 80 ARG A C 1
ATOM 621 O O . ARG A 1 80 ? 1.257 -8.676 -1.997 1.00 96.69 80 ARG A O 1
ATOM 628 N N . THR A 1 81 ? -0.137 -6.952 -1.664 1.00 97.38 81 THR A N 1
ATOM 629 C CA . THR A 1 81 ? -0.311 -7.157 -0.218 1.00 97.38 81 THR A CA 1
ATOM 630 C C . THR A 1 81 ? -1.751 -6.881 0.215 1.00 97.38 81 THR A C 1
ATOM 632 O O . THR A 1 81 ? -2.588 -6.436 -0.572 1.00 97.38 81 THR A O 1
ATOM 635 N N . THR A 1 82 ? -2.048 -7.166 1.476 1.00 97.56 82 THR A N 1
ATOM 636 C CA . THR A 1 82 ? -3.268 -6.749 2.179 1.00 97.56 82 THR A CA 1
ATOM 637 C C . THR A 1 82 ? -2.871 -6.002 3.449 1.00 97.56 82 THR A C 1
ATOM 639 O O . THR A 1 82 ? -1.743 -6.177 3.919 1.00 97.56 82 THR A O 1
ATOM 642 N N . GLY A 1 83 ? -3.774 -5.196 4.003 1.00 93.31 83 GLY A N 1
ATOM 643 C CA . GLY A 1 83 ? -3.556 -4.457 5.252 1.00 93.31 83 GLY A CA 1
ATOM 644 C C . GLY A 1 83 ? -4.847 -4.054 5.935 1.00 93.31 83 GLY A C 1
ATOM 645 O O . GLY A 1 83 ? -5.906 -4.209 5.288 1.00 93.31 83 GLY A O 1
#

Foldseek 3Di:
DPPPDDDDDDDDDDPVCVVVVQVVVCVVQNVVRDDDDKDFDWQALVNLLVVLVVVCVVVVHDDDPVVSNVSSVVRTRHTDDMD